Protein AF-A0A529WJA0-F1 (afdb_monomer)

Secondary structure (DSSP, 8-state):
--------GGGGT--EEEEEEEEES--SHHHHHHHHHHHTT-TTEEEEEE-SSS-SEEEEEEESSHHHHHHHIIIIITTSTTEEEEEE-

Mean predicted aligned error: 3.14 Å

pLDDT: mean 94.66, std 3.69, range [67.12, 97.75]

Foldseek 3Di:
DDDDDDDDCVVVLQPDKKKKFWAFQDDDPVQVVQQVVLLVVDPQWPDWDQDPDPGRIITIGTDNDVVRVVCCCVPRVVPRGRTPDMDMD

Nearest PDB structures (foldseek):
  2gqq-assembly1_A-2  TM=9.599E-01  e=2.308E-10  Escherichia coli
  2p6s-assembly1_H  TM=9.342E-01  e=5.054E-08  Neisseria meningitidis MC58
  2cg4-assembly1_A  TM=9.059E-01  e=1.249E-06  Escherichia coli
  2pn6-assembly1_A  TM=8.855E-01  e=1.958E-06  Sulfurisphaera tokodaii
  2efo-assembly1_A  TM=8.574E-01  e=1.249E-06  Sulfurisphaera tokodaii str. 7

Structure (mmCIF, N/CA/C/O backbone):
data_AF-A0A529WJA0-F1
#
_entry.id   AF-A0A529WJA0-F1
#
loop_
_atom_site.group_PDB
_atom_site.id
_atom_site.type_symbol
_atom_site.label_atom_id
_atom_site.label_alt_id
_atom_site.label_comp_id
_atom_site.label_asym_id
_atom_site.label_entity_id
_atom_site.label_seq_id
_atom_site.pdbx_PDB_ins_code
_atom_site.Cartn_x
_atom_site.Cartn_y
_atom_site.Cartn_z
_atom_site.occupancy
_atom_site.B_iso_or_equiv
_atom_site.auth_seq_id
_atom_site.auth_comp_id
_atom_site.auth_asym_id
_atom_site.auth_atom_id
_atom_site.pdbx_PDB_model_num
ATOM 1 N N . ILE A 1 1 ? 10.594 -20.069 9.979 1.00 67.12 1 ILE A N 1
ATOM 2 C CA . ILE A 1 1 ? 11.822 -19.603 9.289 1.00 67.12 1 ILE A CA 1
ATOM 3 C C . ILE A 1 1 ? 11.423 -19.305 7.852 1.00 67.12 1 ILE A C 1
ATOM 5 O O . ILE A 1 1 ? 10.923 -20.208 7.197 1.00 67.12 1 ILE A O 1
ATOM 9 N N . GLY A 1 2 ? 11.524 -18.050 7.414 1.00 88.19 2 GLY A N 1
ATOM 10 C CA . GLY A 1 2 ? 11.201 -17.645 6.043 1.00 88.19 2 GLY A CA 1
ATOM 11 C C . GLY A 1 2 ? 12.478 -17.351 5.263 1.00 88.19 2 GLY A C 1
ATOM 12 O O . GLY A 1 2 ? 13.400 -16.757 5.817 1.00 88.19 2 GLY A O 1
ATOM 13 N N . VAL A 1 3 ? 12.534 -17.763 3.998 1.00 92.56 3 VAL A N 1
ATOM 14 C CA . VAL A 1 3 ? 13.598 -17.386 3.057 1.00 92.56 3 VAL A CA 1
ATOM 15 C C . VAL A 1 3 ? 12.979 -16.472 2.006 1.00 92.56 3 VAL A C 1
ATOM 17 O O . VAL A 1 3 ? 11.874 -16.737 1.536 1.00 92.56 3 VAL A O 1
ATOM 20 N N . ARG A 1 4 ? 13.678 -15.394 1.643 1.00 92.62 4 ARG A N 1
ATOM 21 C CA . ARG A 1 4 ? 13.269 -14.473 0.575 1.00 92.62 4 ARG A CA 1
ATOM 22 C C . ARG A 1 4 ? 14.444 -14.183 -0.351 1.00 92.62 4 ARG A C 1
ATOM 24 O O . ARG A 1 4 ? 15.577 -14.102 0.119 1.00 92.62 4 ARG A O 1
ATOM 31 N N . ALA A 1 5 ? 14.159 -14.008 -1.637 1.00 93.62 5 ALA A N 1
ATOM 32 C CA . ALA A 1 5 ? 15.112 -13.501 -2.616 1.00 93.62 5 ALA A CA 1
ATOM 33 C C . ALA A 1 5 ? 14.835 -12.016 -2.868 1.00 93.62 5 ALA 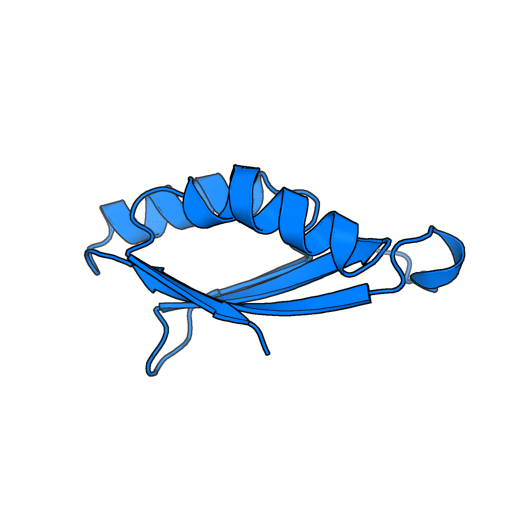A C 1
ATOM 35 O O . ALA A 1 5 ? 13.679 -11.612 -3.001 1.00 93.62 5 ALA A O 1
ATOM 36 N N . GLU A 1 6 ? 15.892 -11.215 -2.932 1.00 93.94 6 GLU A N 1
ATOM 37 C CA . GLU A 1 6 ? 15.801 -9.822 -3.353 1.00 93.94 6 GLU A CA 1
ATOM 38 C C . GLU A 1 6 ? 16.029 -9.739 -4.861 1.00 93.94 6 GLU A C 1
ATOM 40 O O . GLU A 1 6 ? 16.945 -10.361 -5.400 1.00 93.94 6 GLU A O 1
ATOM 45 N N . ILE A 1 7 ? 15.169 -8.993 -5.546 1.00 93.38 7 ILE A N 1
ATOM 46 C CA . ILE A 1 7 ? 15.208 -8.833 -6.997 1.00 93.38 7 ILE A CA 1
ATOM 47 C C . ILE A 1 7 ? 15.221 -7.352 -7.351 1.00 93.38 7 ILE A C 1
ATOM 49 O O . ILE A 1 7 ? 14.574 -6.539 -6.690 1.00 93.38 7 ILE A O 1
ATOM 53 N N . ALA A 1 8 ? 15.918 -7.007 -8.433 1.00 95.94 8 ALA A N 1
ATOM 54 C CA . ALA A 1 8 ? 15.855 -5.667 -8.998 1.00 95.94 8 ALA A CA 1
ATOM 55 C C . ALA A 1 8 ? 14.422 -5.399 -9.507 1.00 95.94 8 ALA A C 1
ATOM 57 O O . ALA A 1 8 ? 13.987 -6.079 -10.440 1.00 95.94 8 ALA A O 1
ATOM 58 N N . PRO A 1 9 ? 13.678 -4.412 -8.966 1.00 95.19 9 PRO A N 1
ATOM 59 C CA . PRO A 1 9 ? 12.271 -4.216 -9.329 1.00 95.19 9 PRO A CA 1
ATOM 60 C C . PRO A 1 9 ? 12.068 -3.919 -10.819 1.00 95.19 9 PRO A C 1
ATOM 62 O O . PRO A 1 9 ? 11.111 -4.393 -11.427 1.00 95.19 9 PRO A O 1
ATOM 65 N N . ALA A 1 10 ? 13.011 -3.201 -11.436 1.00 94.75 10 ALA A N 1
ATOM 66 C CA . ALA A 1 10 ? 13.000 -2.922 -12.870 1.00 94.75 10 ALA A CA 1
ATOM 67 C C . ALA A 1 10 ? 13.078 -4.198 -13.731 1.00 94.75 10 ALA A C 1
ATOM 69 O O . ALA A 1 10 ? 12.441 -4.257 -14.779 1.00 94.75 10 ALA A O 1
ATOM 70 N N . ALA A 1 11 ? 13.787 -5.240 -13.279 1.00 96.31 11 ALA A N 1
ATOM 71 C CA . ALA A 1 11 ? 13.921 -6.497 -14.019 1.00 96.31 11 ALA A CA 1
ATOM 72 C C . ALA A 1 11 ? 12.606 -7.294 -14.098 1.00 96.31 11 ALA A C 1
ATOM 74 O O . ALA A 1 11 ? 12.448 -8.134 -14.978 1.00 96.31 11 ALA A O 1
ATOM 75 N N . VAL A 1 12 ? 11.653 -7.011 -13.205 1.00 94.81 12 VAL A N 1
ATOM 76 C CA . VAL A 1 12 ? 10.307 -7.611 -13.196 1.00 94.81 12 VAL A CA 1
ATOM 77 C C . VAL A 1 12 ? 9.213 -6.603 -13.548 1.00 94.81 12 VAL A C 1
ATOM 79 O O . VAL A 1 12 ? 8.033 -6.837 -13.301 1.00 94.81 12 VAL A O 1
ATOM 82 N N . GLY A 1 13 ? 9.602 -5.461 -14.114 1.00 95.12 13 GLY A N 1
ATOM 83 C CA . GLY A 1 13 ? 8.678 -4.429 -14.553 1.00 95.12 13 GLY A CA 1
ATOM 84 C C . GLY A 1 13 ? 8.022 -3.626 -13.431 1.00 95.12 13 GLY A C 1
ATOM 85 O O . GLY A 1 13 ? 7.156 -2.839 -13.752 1.00 95.12 13 GLY A O 1
ATOM 86 N N . LEU A 1 14 ? 8.413 -3.749 -12.157 1.00 96.06 14 LEU A N 1
ATOM 87 C CA . LEU A 1 14 ? 7.845 -2.998 -11.019 1.00 96.06 14 LEU A CA 1
ATOM 88 C C . LEU A 1 14 ? 8.736 -1.810 -10.617 1.00 96.06 14 LEU A C 1
ATOM 90 O O . LEU A 1 14 ? 9.148 -1.653 -9.463 1.00 96.06 14 LEU A 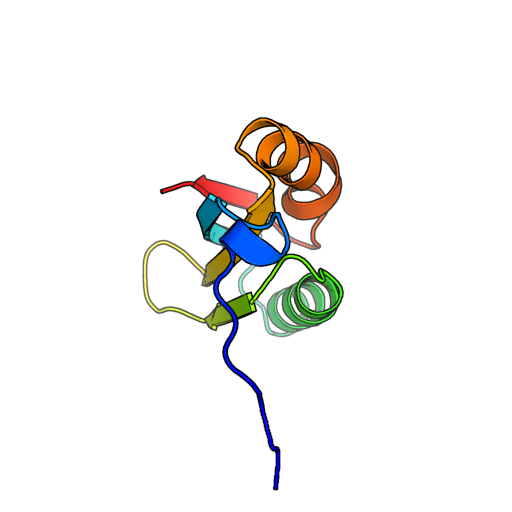O 1
ATOM 94 N N . GLY A 1 15 ? 9.107 -0.996 -11.605 1.00 94.94 15 GLY A N 1
ATOM 95 C CA . GLY A 1 15 ? 10.118 0.053 -11.457 1.00 94.94 15 GLY A CA 1
ATOM 96 C C . GLY A 1 15 ? 9.720 1.189 -10.510 1.00 94.94 15 GLY A C 1
ATOM 97 O O . GLY A 1 15 ? 10.588 1.745 -9.834 1.00 94.94 15 GLY A O 1
ATOM 98 N N . ALA A 1 16 ? 8.426 1.496 -10.398 1.00 96.81 16 ALA A N 1
ATOM 99 C CA . ALA A 1 16 ? 7.931 2.605 -9.590 1.00 96.81 16 ALA A CA 1
ATOM 100 C C . ALA A 1 16 ? 7.657 2.183 -8.139 1.00 96.81 16 ALA A C 1
ATOM 102 O O . ALA A 1 16 ? 7.021 1.160 -7.877 1.00 96.81 16 ALA A O 1
ATOM 103 N N . LEU A 1 17 ? 8.153 2.989 -7.197 1.00 97.25 17 LEU A N 1
ATOM 104 C CA . LEU A 1 17 ? 7.852 2.900 -5.770 1.00 97.25 17 LEU A CA 1
ATOM 105 C C . LEU A 1 17 ? 7.016 4.111 -5.389 1.00 97.25 17 LEU A C 1
ATOM 107 O O . LEU A 1 17 ? 7.414 5.231 -5.695 1.00 97.25 17 LEU A O 1
ATOM 111 N N . VAL A 1 18 ? 5.907 3.884 -4.698 1.00 97.75 18 VAL A N 1
ATOM 112 C CA . VAL A 1 18 ? 5.028 4.954 -4.234 1.00 97.75 18 VAL A CA 1
ATOM 113 C C . VAL A 1 18 ? 4.740 4.760 -2.754 1.00 97.75 18 VAL A C 1
ATOM 115 O O . VAL A 1 18 ? 4.480 3.637 -2.311 1.00 97.75 18 VAL A O 1
ATOM 118 N N . MET A 1 19 ? 4.793 5.847 -1.988 1.00 97.62 19 MET A N 1
ATOM 119 C CA . MET A 1 19 ? 4.389 5.848 -0.586 1.00 97.62 19 MET A CA 1
ATOM 120 C C . MET A 1 19 ? 3.045 6.549 -0.438 1.00 97.62 19 MET A C 1
ATOM 122 O O . MET A 1 19 ? 2.837 7.631 -0.987 1.00 97.62 19 MET A O 1
ATOM 126 N N . VAL A 1 20 ? 2.131 5.926 0.303 1.00 97.44 20 VAL A N 1
ATOM 127 C CA . VAL A 1 20 ? 0.777 6.448 0.508 1.00 97.44 20 VAL A CA 1
ATOM 128 C C . VAL A 1 20 ? 0.467 6.496 1.997 1.00 97.44 20 VAL A C 1
ATOM 130 O O . VAL A 1 20 ? 0.417 5.460 2.654 1.00 97.44 20 VAL A O 1
ATOM 133 N N . GLY A 1 21 ? 0.247 7.698 2.522 1.00 97.25 21 GLY A N 1
ATOM 134 C CA . GLY A 1 21 ? -0.338 7.904 3.843 1.00 97.25 21 GLY A CA 1
ATOM 135 C C . GLY A 1 21 ? -1.854 7.744 3.771 1.00 97.25 21 GLY A C 1
ATOM 136 O O . GLY A 1 21 ? -2.477 8.279 2.853 1.00 97.25 21 GLY A O 1
ATOM 137 N N . VAL A 1 22 ? -2.444 7.015 4.713 1.00 96.94 22 VAL A N 1
ATOM 138 C CA . VAL A 1 22 ? -3.882 6.734 4.780 1.00 96.94 22 VAL A CA 1
ATOM 139 C C . VAL A 1 22 ? -4.434 7.208 6.118 1.00 96.94 22 VAL A C 1
ATOM 141 O O . VAL A 1 22 ? -3.871 6.904 7.167 1.00 96.94 22 VAL A O 1
ATOM 144 N N . VAL A 1 23 ? -5.547 7.934 6.062 1.00 96.38 23 VAL A N 1
ATOM 145 C CA . VAL A 1 23 ? -6.350 8.349 7.216 1.00 96.38 23 VAL A CA 1
ATOM 146 C C . VAL A 1 23 ? -7.679 7.612 7.152 1.00 96.38 23 VAL A C 1
ATOM 148 O O . VAL A 1 23 ? -8.346 7.632 6.110 1.00 96.38 23 VAL A O 1
ATOM 151 N N . LEU A 1 24 ? -8.072 6.980 8.250 1.00 96.2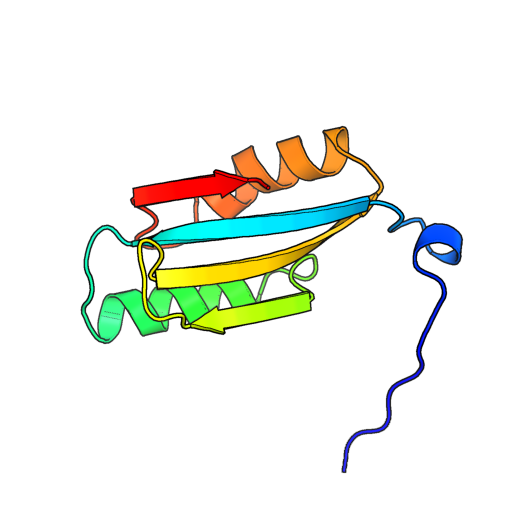5 24 LEU A N 1
ATOM 152 C CA . LEU A 1 24 ? -9.352 6.311 8.389 1.00 96.25 24 LEU A CA 1
ATOM 153 C C . LEU A 1 24 ? -10.440 7.286 8.861 1.00 96.25 24 LEU A C 1
ATOM 155 O O . LEU A 1 24 ? -10.197 8.284 9.537 1.00 96.25 24 LEU A O 1
ATOM 159 N N . ASP A 1 25 ? -11.688 7.000 8.501 1.00 94.44 25 ASP A N 1
ATOM 160 C CA . ASP A 1 25 ? -12.852 7.781 8.924 1.00 94.44 25 ASP A CA 1
ATOM 161 C C . ASP A 1 25 ? -13.102 7.690 10.429 1.00 94.44 25 ASP A C 1
ATOM 163 O O . ASP A 1 25 ? -13.619 8.628 11.048 1.00 94.44 25 ASP A O 1
ATOM 167 N N . ARG A 1 26 ? -12.772 6.530 10.995 1.00 92.00 26 ARG A N 1
ATOM 168 C CA . ARG A 1 26 ? -12.897 6.188 12.406 1.00 92.00 26 ARG A CA 1
ATOM 169 C C . ARG A 1 26 ? -11.627 5.460 12.831 1.00 92.00 26 ARG A C 1
ATOM 171 O O . ARG A 1 26 ? -11.101 4.666 12.061 1.00 92.00 26 ARG A O 1
ATOM 178 N N . SER A 1 27 ? -11.196 5.705 14.062 1.00 88.44 27 SER A N 1
ATOM 179 C CA . SER A 1 27 ? -10.033 5.054 14.674 1.00 88.44 27 SER A CA 1
ATOM 180 C C . SER A 1 27 ? -10.495 4.067 15.750 1.00 88.44 27 SER A C 1
ATOM 182 O O . SER A 1 27 ? -10.127 4.181 16.918 1.00 88.44 27 SER A O 1
ATOM 184 N N . THR A 1 28 ? -11.373 3.131 15.379 1.00 93.88 28 THR A N 1
ATOM 185 C CA . THR A 1 28 ? -11.814 2.033 16.257 1.00 93.88 28 THR A CA 1
ATOM 186 C C . THR A 1 28 ? -11.113 0.720 15.893 1.00 93.88 28 THR A C 1
ATOM 188 O O . THR A 1 28 ? -10.709 0.550 14.736 1.00 93.88 28 THR A O 1
ATOM 191 N N . PRO A 1 29 ? -10.979 -0.236 16.833 1.00 94.44 29 PRO A N 1
ATOM 192 C CA . PRO A 1 29 ? -10.358 -1.534 16.558 1.00 94.44 29 PRO A CA 1
ATOM 193 C C . PRO A 1 29 ? -10.945 -2.247 15.331 1.00 94.44 29 PRO A C 1
ATOM 195 O O . PRO A 1 29 ? -10.211 -2.843 14.550 1.00 94.44 29 PRO A O 1
ATOM 198 N N . GLU A 1 30 ? -12.256 -2.132 15.112 1.00 95.69 30 GLU A N 1
ATOM 199 C CA . GLU A 1 30 ? -12.952 -2.746 13.979 1.00 95.69 30 GLU A CA 1
ATOM 200 C C . GLU A 1 30 ? -12.577 -2.089 12.646 1.00 95.69 30 GLU A C 1
ATOM 202 O O . GLU A 1 30 ? -12.383 -2.788 11.653 1.00 95.69 30 GLU A O 1
ATOM 207 N N . SER A 1 31 ? -12.450 -0.755 12.609 1.00 94.94 31 SER A N 1
ATOM 208 C CA . SER A 1 31 ? -11.998 -0.049 11.401 1.00 94.94 31 SER A CA 1
ATOM 209 C C . SER A 1 31 ? -10.546 -0.363 11.050 1.00 94.94 31 SER A C 1
ATOM 211 O O . SER A 1 31 ? -10.254 -0.576 9.875 1.00 94.94 31 SER A O 1
ATOM 213 N N . PHE A 1 32 ? -9.663 -0.462 12.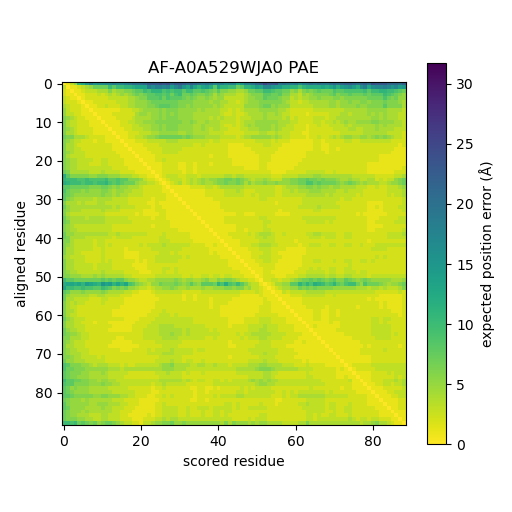050 1.00 95.81 32 PHE A N 1
ATOM 214 C CA . PHE A 1 32 ? -8.270 -0.865 11.844 1.00 95.81 32 PHE A CA 1
ATOM 215 C C . PHE A 1 32 ? -8.186 -2.292 11.287 1.00 95.81 32 PHE A C 1
ATOM 217 O O . PHE A 1 32 ? -7.584 -2.507 10.238 1.00 95.81 32 PHE A O 1
ATOM 224 N N . ALA A 1 33 ? -8.875 -3.250 11.917 1.00 95.62 33 ALA A N 1
ATOM 225 C CA . ALA A 1 33 ? -8.886 -4.643 11.471 1.00 95.62 33 ALA A CA 1
ATOM 226 C C . ALA A 1 33 ? -9.441 -4.799 10.043 1.00 95.62 33 ALA A C 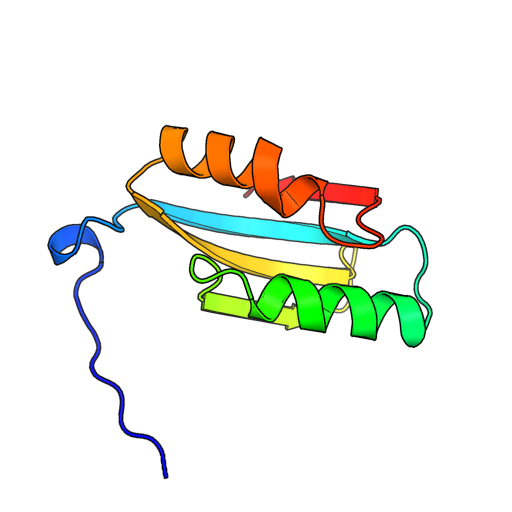1
ATOM 228 O O . ALA A 1 33 ? -8.837 -5.474 9.210 1.00 95.62 33 ALA A O 1
ATOM 229 N N . ALA A 1 34 ? -10.560 -4.135 9.729 1.00 96.50 34 ALA A N 1
ATOM 230 C CA . ALA A 1 34 ? -11.164 -4.200 8.399 1.00 96.50 34 ALA A CA 1
ATOM 231 C C . ALA A 1 34 ? -10.253 -3.607 7.310 1.00 96.50 34 ALA A C 1
ATOM 233 O O . ALA A 1 34 ? -10.178 -4.147 6.202 1.00 96.50 34 ALA A O 1
ATOM 234 N N . PHE A 1 35 ? -9.557 -2.509 7.618 1.00 97.06 35 PHE A N 1
ATOM 235 C CA . PHE A 1 35 ? -8.587 -1.913 6.708 1.00 97.06 35 PHE A CA 1
ATOM 236 C C . PHE A 1 35 ? -7.378 -2.833 6.495 1.00 97.06 35 PHE A C 1
ATOM 238 O O . PHE A 1 35 ? -7.033 -3.108 5.346 1.00 97.06 35 PHE A O 1
ATOM 245 N N . GLU A 1 36 ? -6.766 -3.349 7.566 1.00 95.19 36 GLU A N 1
ATOM 246 C CA . GLU A 1 36 ? -5.594 -4.231 7.481 1.00 95.19 36 GLU A CA 1
ATOM 247 C C . GLU A 1 36 ? -5.887 -5.492 6.668 1.00 95.19 36 GLU A C 1
ATOM 249 O O . GLU A 1 36 ? -5.139 -5.820 5.744 1.00 95.19 36 GLU A O 1
ATOM 254 N N . GLU A 1 37 ? -7.009 -6.165 6.936 1.00 95.44 37 GLU A N 1
ATOM 255 C CA . GLU A 1 37 ? -7.409 -7.357 6.185 1.00 95.44 37 GLU A CA 1
ATOM 256 C C . GLU A 1 37 ? -7.595 -7.082 4.689 1.00 95.44 37 GLU A C 1
ATOM 258 O O . GLU A 1 37 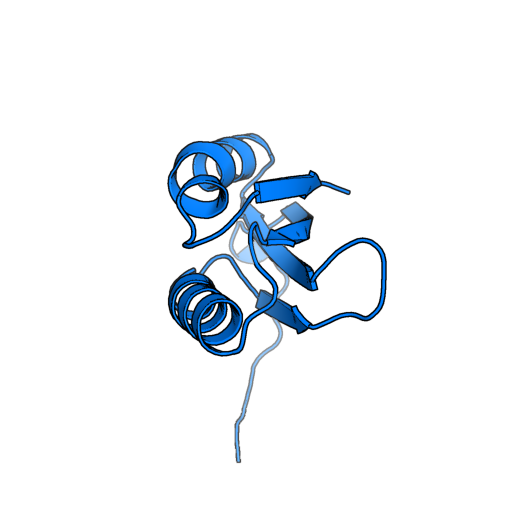? -7.327 -7.951 3.852 1.00 95.44 37 GLU A O 1
ATOM 263 N N . ALA A 1 38 ? -8.086 -5.895 4.330 1.00 96.44 38 ALA A N 1
ATOM 264 C CA . ALA A 1 38 ? -8.261 -5.500 2.941 1.00 96.44 38 ALA A CA 1
ATOM 265 C C . ALA A 1 38 ? -6.929 -5.100 2.290 1.00 96.44 38 ALA A C 1
ATOM 267 O O . ALA A 1 38 ? -6.647 -5.523 1.167 1.00 96.44 38 ALA A O 1
ATOM 268 N N . ALA A 1 39 ? -6.088 -4.343 2.997 1.00 95.62 39 ALA A N 1
ATOM 269 C CA . ALA A 1 39 ? -4.782 -3.901 2.521 1.00 95.62 39 ALA A CA 1
ATOM 270 C C . ALA A 1 39 ? -3.837 -5.086 2.268 1.00 95.62 39 ALA A C 1
ATOM 272 O O . ALA A 1 39 ? -3.172 -5.125 1.235 1.00 95.62 39 ALA A O 1
ATOM 273 N N . LEU A 1 40 ? -3.845 -6.103 3.137 1.00 92.31 40 LEU A N 1
ATOM 274 C CA . LEU A 1 40 ? -3.040 -7.325 2.986 1.00 92.31 40 LEU A CA 1
ATOM 275 C C . LEU A 1 40 ? -3.400 -8.157 1.742 1.00 92.31 40 LEU A C 1
ATOM 277 O O . LEU A 1 40 ? -2.602 -8.980 1.294 1.00 92.31 40 LEU A O 1
ATOM 281 N N . LYS A 1 41 ? -4.587 -7.955 1.154 1.00 94.88 41 LYS A N 1
ATOM 282 C CA . LYS A 1 41 ? -5.002 -8.623 -0.095 1.00 94.88 41 LYS A CA 1
ATOM 283 C C . LYS A 1 41 ? -4.450 -7.928 -1.343 1.00 94.88 41 LYS A C 1
ATOM 285 O O . LYS A 1 41 ? -4.519 -8.493 -2.438 1.00 94.88 41 LYS A O 1
ATOM 290 N N . LEU A 1 42 ? -3.913 -6.715 -1.206 1.00 95.62 42 LEU A N 1
ATOM 291 C CA . LEU A 1 42 ? -3.320 -5.963 -2.305 1.00 95.62 42 LEU A CA 1
ATOM 292 C C . LEU A 1 42 ? -1.885 -6.432 -2.541 1.00 95.62 42 LEU A C 1
ATOM 294 O O . LEU A 1 42 ? -0.981 -6.135 -1.770 1.00 95.62 42 LEU A O 1
ATOM 298 N N . LYS A 1 43 ? -1.663 -7.137 -3.652 1.00 94.31 43 LYS A N 1
ATOM 299 C CA . LYS A 1 43 ? -0.339 -7.664 -4.027 1.00 94.31 43 LYS A CA 1
ATOM 300 C C . LYS A 1 43 ? 0.683 -6.564 -4.311 1.00 94.31 43 LYS A C 1
ATOM 302 O O . LYS A 1 43 ? 1.882 -6.811 -4.277 1.00 94.31 43 LYS A O 1
ATOM 307 N N . GLU A 1 44 ? 0.199 -5.376 -4.649 1.00 95.88 44 GLU A N 1
ATOM 308 C CA . GLU A 1 44 ? 1.009 -4.198 -4.926 1.00 95.88 44 GLU A CA 1
ATOM 309 C C . GLU A 1 44 ? 1.577 -3.572 -3.637 1.00 95.88 44 GLU A C 1
ATOM 311 O O . GLU A 1 44 ? 2.570 -2.845 -3.702 1.00 95.88 44 GLU A O 1
ATOM 316 N N . VAL A 1 45 ? 0.978 -3.856 -2.471 1.00 96.38 45 VAL A N 1
ATOM 317 C CA . VAL A 1 45 ? 1.445 -3.380 -1.162 1.00 96.38 45 VAL A CA 1
ATOM 318 C C . VAL A 1 45 ? 2.580 -4.281 -0.678 1.00 96.38 45 VAL A C 1
ATOM 320 O O . VAL A 1 45 ? 2.397 -5.473 -0.456 1.00 96.38 45 VAL A O 1
ATOM 323 N N . LEU A 1 46 ? 3.764 -3.694 -0.511 1.00 95.00 46 LEU A N 1
ATOM 324 C CA . LEU A 1 46 ? 4.925 -4.362 0.073 1.00 95.00 46 LEU A CA 1
ATOM 325 C C . LEU A 1 46 ? 4.905 -4.303 1.596 1.00 95.00 46 LEU A C 1
ATOM 327 O O . LEU A 1 46 ? 5.145 -5.313 2.245 1.00 95.00 46 LEU A O 1
ATOM 331 N N . ASP A 1 47 ? 4.627 -3.117 2.138 1.00 95.94 47 ASP A N 1
ATOM 332 C CA . ASP A 1 47 ? 4.601 -2.865 3.575 1.00 95.94 47 ASP A CA 1
ATOM 333 C C . ASP A 1 47 ? 3.342 -2.060 3.922 1.00 95.94 47 ASP A C 1
ATOM 335 O O . ASP A 1 47 ? 2.992 -1.106 3.218 1.00 95.94 47 ASP A O 1
ATOM 339 N N . CYS A 1 48 ? 2.688 -2.429 5.022 1.00 96.56 48 CYS A N 1
ATOM 340 C CA . CYS A 1 48 ? 1.581 -1.699 5.632 1.00 96.56 48 CYS A CA 1
ATOM 341 C C . CYS A 1 48 ? 1.955 -1.427 7.090 1.00 96.56 48 CYS A C 1
ATOM 343 O O . CYS A 1 48 ? 2.014 -2.358 7.890 1.00 96.56 48 CYS A O 1
ATOM 345 N N . ASN A 1 49 ? 2.272 -0.174 7.418 1.00 95.50 49 ASN A N 1
ATOM 346 C CA . ASN A 1 49 ? 2.759 0.191 8.746 1.00 95.50 49 ASN A CA 1
ATOM 347 C C . ASN A 1 49 ? 1.752 1.101 9.439 1.00 95.50 49 ASN A C 1
ATOM 349 O O . ASN A 1 49 ? 1.438 2.162 8.902 1.00 95.50 49 ASN A O 1
ATOM 353 N N . LEU A 1 50 ? 1.295 0.710 10.628 1.00 95.06 50 LEU A N 1
ATOM 354 C CA . LEU A 1 50 ? 0.599 1.608 11.546 1.00 95.06 50 LEU A CA 1
ATOM 355 C C . LEU A 1 50 ? 1.606 2.649 12.054 1.00 95.06 50 LEU A C 1
ATOM 357 O O . LEU A 1 50 ? 2.700 2.284 12.494 1.00 95.06 50 LEU A O 1
ATOM 361 N N . VAL A 1 51 ? 1.267 3.934 11.982 1.00 94.62 51 VAL A N 1
ATOM 362 C CA . VAL A 1 51 ? 2.174 5.024 12.368 1.00 94.62 51 VAL A CA 1
ATOM 363 C C . VAL A 1 51 ? 1.499 5.976 13.348 1.00 94.62 51 VAL A C 1
ATOM 365 O O . VAL A 1 51 ? 0.292 6.176 13.316 1.00 94.62 51 VAL A O 1
ATOM 368 N N . ALA A 1 52 ? 2.287 6.573 14.241 1.00 88.25 52 ALA A N 1
ATOM 369 C CA . ALA A 1 52 ? 1.823 7.697 15.045 1.00 88.25 52 ALA A CA 1
ATOM 370 C C . ALA A 1 52 ? 2.006 8.991 14.234 1.00 88.25 52 ALA A C 1
ATOM 372 O O . ALA A 1 52 ? 3.128 9.294 13.824 1.00 88.25 52 ALA A O 1
ATOM 373 N N . GLY A 1 53 ? 0.933 9.749 13.995 1.00 86.81 53 GLY A N 1
ATOM 374 C CA . GLY A 1 53 ? 1.000 11.035 13.293 1.00 86.81 53 GLY A CA 1
ATOM 375 C C . GLY A 1 53 ? -0.304 11.422 12.598 1.00 86.81 53 GLY A C 1
ATOM 376 O O . GLY A 1 53 ? -1.380 11.004 13.010 1.00 86.81 53 GLY A O 1
ATOM 377 N N . ASP A 1 54 ? -0.183 12.210 11.525 1.00 89.94 54 ASP A N 1
ATOM 378 C CA . ASP A 1 54 ? -1.314 12.700 10.715 1.00 89.94 54 ASP A CA 1
ATOM 379 C C . ASP A 1 54 ? -1.995 11.603 9.874 1.00 89.94 54 ASP A C 1
ATOM 381 O O . ASP A 1 54 ? -3.032 11.845 9.257 1.00 89.94 54 ASP A O 1
ATOM 385 N N . PHE A 1 55 ? -1.396 10.412 9.816 1.00 95.19 55 PHE A N 1
ATOM 386 C CA . PHE A 1 55 ? -1.915 9.236 9.124 1.00 95.19 55 PHE A CA 1
ATOM 387 C C . PHE A 1 55 ? -2.037 8.088 10.111 1.00 95.19 55 PHE A C 1
ATOM 389 O O . PHE A 1 55 ? -1.192 7.942 10.989 1.00 95.19 55 PHE A O 1
ATOM 396 N N . ASP A 1 56 ? -3.038 7.243 9.904 1.00 95.62 56 ASP A N 1
ATOM 397 C CA . ASP A 1 56 ? -3.161 5.979 10.620 1.00 95.62 56 ASP A CA 1
ATOM 398 C C . ASP A 1 56 ? -2.173 4.952 10.045 1.00 95.62 56 ASP A C 1
ATOM 400 O O . ASP A 1 56 ? -1.471 4.268 10.789 1.00 95.62 56 ASP A O 1
ATOM 404 N N . TYR A 1 57 ? -2.052 4.892 8.710 1.00 96.62 57 TYR A N 1
ATOM 405 C CA . TYR A 1 57 ? -1.147 3.966 8.023 1.00 96.62 57 TYR A CA 1
ATOM 406 C C . TYR A 1 57 ? -0.242 4.637 6.999 1.00 96.62 57 TYR A C 1
ATOM 408 O O . TYR A 1 57 ? -0.617 5.596 6.325 1.00 96.62 57 TYR A O 1
ATOM 416 N N . LEU A 1 58 ? 0.932 4.037 6.811 1.00 96.81 58 LEU A N 1
ATOM 417 C CA . LEU A 1 58 ? 1.843 4.317 5.712 1.00 96.81 58 LEU A CA 1
ATOM 418 C C . LEU A 1 58 ? 2.055 3.052 4.876 1.00 96.81 58 LEU A C 1
ATOM 420 O O . LEU A 1 58 ? 2.648 2.070 5.337 1.00 96.81 58 LEU A O 1
ATOM 424 N N . LEU A 1 59 ? 1.574 3.092 3.636 1.00 97.25 59 LEU A N 1
ATOM 425 C CA . LEU A 1 59 ? 1.696 2.011 2.666 1.00 97.25 59 LEU A CA 1
ATOM 426 C C . LEU A 1 59 ? 2.910 2.235 1.772 1.00 97.25 59 LEU A C 1
ATOM 428 O O . LEU A 1 59 ? 3.106 3.325 1.229 1.00 97.25 59 LEU A O 1
ATOM 432 N N . LYS A 1 60 ? 3.682 1.174 1.554 1.00 97.50 60 LYS A N 1
ATOM 433 C CA . LYS A 1 60 ? 4.740 1.129 0.546 1.00 97.50 60 LYS A CA 1
ATOM 434 C C . LYS A 1 60 ? 4.279 0.261 -0.610 1.00 97.50 60 LYS A C 1
ATOM 436 O O . LYS A 1 60 ? 4.057 -0.932 -0.431 1.00 97.50 60 LYS A O 1
ATOM 441 N N . ILE A 1 61 ? 4.156 0.845 -1.794 1.00 97.44 61 ILE A N 1
ATOM 442 C CA . ILE A 1 61 ? 3.523 0.203 -2.946 1.00 97.44 61 ILE A CA 1
ATOM 443 C C . ILE A 1 61 ? 4.513 0.110 -4.107 1.00 97.44 61 ILE A C 1
ATOM 445 O O . ILE A 1 61 ? 5.220 1.074 -4.411 1.00 97.44 61 ILE A O 1
ATOM 449 N N . ARG A 1 62 ? 4.554 -1.047 -4.776 1.00 96.94 62 ARG A N 1
ATOM 450 C CA . ARG A 1 62 ? 5.284 -1.249 -6.034 1.00 96.94 62 ARG A CA 1
ATOM 451 C C . ARG A 1 62 ? 4.320 -1.459 -7.190 1.00 96.94 62 ARG A C 1
ATOM 453 O O . ARG A 1 62 ? 3.451 -2.323 -7.137 1.00 96.94 62 ARG A O 1
ATOM 460 N N . VAL A 1 63 ? 4.529 -0.698 -8.256 1.00 97.19 63 VAL A N 1
ATOM 461 C CA . VAL A 1 63 ? 3.770 -0.794 -9.508 1.00 97.19 63 VAL A CA 1
ATOM 462 C C . VAL A 1 63 ? 4.701 -0.621 -10.700 1.00 97.19 63 VAL A C 1
ATOM 464 O O . VAL A 1 63 ? 5.888 -0.319 -10.539 1.00 97.19 63 VAL A O 1
ATOM 467 N N . ARG A 1 64 ? 4.173 -0.810 -11.912 1.00 97.12 64 ARG A N 1
ATOM 468 C CA . ARG A 1 64 ? 4.977 -0.638 -13.125 1.00 97.12 64 ARG A CA 1
ATOM 469 C C . ARG A 1 64 ? 5.421 0.803 -13.333 1.00 97.12 64 ARG A C 1
ATOM 471 O O . ARG A 1 64 ? 6.610 1.067 -13.496 1.00 97.12 64 ARG A O 1
ATOM 478 N N . ASP A 1 65 ? 4.462 1.717 -13.275 1.00 96.75 65 ASP A N 1
ATOM 479 C CA . ASP A 1 65 ? 4.631 3.146 -13.511 1.00 96.75 65 ASP A CA 1
ATOM 480 C C . ASP A 1 65 ? 3.510 3.951 -12.821 1.00 96.75 65 ASP A C 1
ATOM 482 O O . ASP A 1 65 ? 2.630 3.395 -12.157 1.00 96.75 65 ASP A O 1
ATOM 486 N N . MET A 1 66 ? 3.523 5.278 -12.980 1.00 95.75 66 MET A N 1
ATOM 487 C CA . MET A 1 66 ? 2.505 6.155 -12.388 1.00 95.75 66 MET A CA 1
ATOM 488 C C . MET A 1 66 ? 1.107 5.986 -13.000 1.00 95.75 66 MET A C 1
ATOM 490 O O . MET A 1 66 ? 0.113 6.272 -12.332 1.00 95.75 66 MET A O 1
ATOM 494 N N . ALA A 1 67 ? 0.988 5.508 -14.241 1.00 96.81 67 ALA A N 1
ATOM 495 C CA . ALA A 1 67 ? -0.318 5.233 -14.834 1.00 96.81 67 ALA A CA 1
ATOM 496 C C . ALA A 1 67 ? -0.957 3.988 -14.195 1.00 96.81 67 ALA A C 1
ATOM 498 O O . ALA A 1 67 ? -2.162 3.968 -13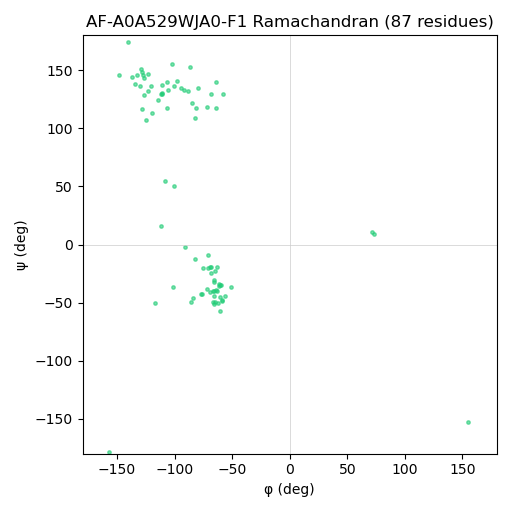.939 1.00 96.81 67 ALA A O 1
ATOM 499 N N . ASP A 1 68 ? -0.149 2.972 -13.898 1.00 97.12 68 ASP A N 1
ATOM 500 C CA . ASP A 1 68 ? -0.541 1.780 -13.147 1.00 97.12 68 ASP A CA 1
ATOM 501 C C . ASP A 1 68 ? -0.898 2.136 -11.692 1.00 97.12 68 ASP A C 1
ATOM 503 O O . ASP A 1 68 ? -1.921 1.676 -11.182 1.00 97.12 68 ASP A O 1
ATOM 507 N N . PHE A 1 69 ? -0.139 3.044 -11.059 1.00 97.06 69 PHE A N 1
ATOM 508 C CA . PHE A 1 69 ? -0.494 3.593 -9.743 1.00 97.06 69 PHE A CA 1
ATOM 509 C C . PHE A 1 69 ? -1.862 4.283 -9.756 1.00 97.06 69 PHE A C 1
ATOM 511 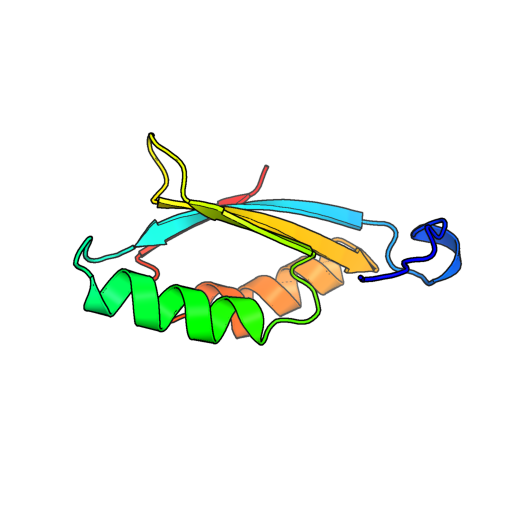O O . PHE A 1 69 ? -2.696 3.991 -8.907 1.00 97.06 69 PHE A O 1
ATOM 518 N N . ASN A 1 70 ? -2.128 5.167 -10.721 1.00 95.69 70 ASN A N 1
ATOM 519 C CA . ASN A 1 70 ? -3.397 5.899 -10.780 1.00 95.69 70 ASN A CA 1
ATOM 520 C C . ASN A 1 70 ? -4.601 4.956 -10.932 1.00 95.69 70 ASN A C 1
ATOM 522 O O . ASN A 1 70 ? -5.655 5.192 -10.337 1.00 95.69 70 ASN A O 1
ATOM 526 N N . LYS A 1 71 ? -4.440 3.855 -11.679 1.00 96.06 71 LYS A N 1
ATOM 527 C CA . LYS A 1 71 ? -5.457 2.796 -11.772 1.00 96.06 71 LYS A CA 1
ATOM 528 C C . LYS A 1 71 ? -5.653 2.099 -10.429 1.00 96.06 71 LYS A C 1
ATOM 530 O O . LYS A 1 71 ? -6.787 1.988 -9.972 1.00 96.06 71 LYS A O 1
ATOM 535 N N . LEU A 1 72 ? -4.566 1.674 -9.781 1.00 95.69 72 LEU A N 1
ATOM 536 C CA . LEU A 1 72 ? -4.609 1.055 -8.454 1.00 95.69 72 LEU A CA 1
ATOM 537 C C . LEU A 1 72 ? -5.294 1.971 -7.432 1.00 95.69 72 LEU A C 1
ATOM 539 O O . LEU A 1 72 ? -6.138 1.522 -6.658 1.00 95.69 72 LEU A O 1
ATOM 543 N N . HIS A 1 73 ? -4.953 3.256 -7.459 1.00 94.50 73 HIS A N 1
ATOM 544 C CA . HIS A 1 73 ? -5.499 4.268 -6.575 1.00 94.50 73 HIS A CA 1
ATOM 545 C C . HIS A 1 73 ? -7.016 4.393 -6.739 1.00 94.50 73 HIS A C 1
ATOM 547 O O . HIS A 1 73 ? -7.751 4.168 -5.779 1.00 94.50 73 HIS A O 1
ATOM 553 N N . GLY A 1 74 ? -7.483 4.666 -7.961 1.00 92.69 74 GLY A N 1
ATOM 554 C CA . GLY A 1 74 ? -8.904 4.871 -8.243 1.00 92.69 74 GLY A CA 1
ATOM 555 C C . GLY A 1 74 ? -9.768 3.609 -8.165 1.00 92.69 74 GLY A C 1
ATOM 556 O O . GLY A 1 74 ? -10.979 3.718 -8.018 1.00 92.69 74 GLY A O 1
ATOM 557 N N . GLN A 1 75 ? -9.183 2.414 -8.270 1.00 93.19 75 GLN A N 1
ATOM 558 C CA . GLN A 1 75 ? -9.945 1.158 -8.249 1.00 93.19 75 GLN A CA 1
ATOM 559 C C . GLN A 1 75 ? -9.900 0.444 -6.901 1.00 93.19 75 GLN A C 1
ATOM 561 O O . GLN A 1 75 ? -10.880 -0.190 -6.520 1.00 93.19 75 GLN A O 1
ATOM 566 N N . LYS A 1 76 ? -8.757 0.490 -6.206 1.00 93.75 76 LYS A N 1
ATOM 567 C CA . LYS A 1 76 ? -8.520 -0.315 -5.003 1.00 93.75 76 LYS A CA 1
ATOM 568 C C . LYS A 1 76 ? -8.300 0.539 -3.763 1.00 93.75 76 LYS A C 1
ATOM 570 O O . LYS A 1 76 ? -8.971 0.297 -2.772 1.00 93.75 76 LYS A O 1
ATOM 575 N N . LEU A 1 77 ? -7.404 1.532 -3.805 1.00 92.50 77 LEU A N 1
ATOM 576 C CA . LEU A 1 77 ? -7.037 2.284 -2.592 1.00 92.50 77 LEU A CA 1
ATOM 577 C C . LEU A 1 77 ? -8.202 3.107 -2.041 1.00 92.50 77 LEU A C 1
ATOM 579 O O . LEU A 1 77 ? -8.457 3.053 -0.844 1.00 92.50 77 LEU A O 1
ATOM 583 N N . ILE A 1 78 ? -8.942 3.812 -2.902 1.00 90.94 78 ILE A N 1
ATOM 584 C CA . ILE A 1 78 ? -10.119 4.582 -2.463 1.00 90.94 78 ILE A CA 1
ATOM 585 C C . ILE A 1 78 ? -11.287 3.690 -2.018 1.00 90.94 78 ILE A C 1
ATOM 587 O O . ILE A 1 78 ? -12.185 4.154 -1.327 1.00 90.94 78 ILE A O 1
ATOM 591 N N . ALA A 1 79 ? -11.291 2.421 -2.437 1.00 92.88 79 ALA A N 1
ATOM 592 C CA . ALA A 1 79 ? -12.323 1.447 -2.098 1.00 92.88 79 ALA A CA 1
ATOM 593 C C . ALA A 1 79 ? -11.989 0.652 -0.825 1.00 92.88 79 ALA A C 1
ATOM 595 O O . ALA A 1 79 ? -12.780 -0.199 -0.412 1.00 92.88 79 ALA A O 1
ATOM 596 N N . LEU A 1 80 ? -10.820 0.889 -0.214 1.00 95.69 80 LEU A N 1
ATOM 597 C CA . LEU A 1 80 ? -10.449 0.225 1.028 1.00 95.69 80 LEU A CA 1
ATOM 598 C C . LEU A 1 80 ? -11.414 0.634 2.157 1.00 95.69 80 LEU A C 1
ATOM 600 O O . LEU A 1 80 ? -11.795 1.805 2.255 1.00 95.69 80 LEU A O 1
ATOM 604 N N . PRO A 1 81 ? -11.814 -0.313 3.024 1.00 95.81 81 PRO A N 1
ATOM 605 C CA . PRO A 1 81 ? -12.781 -0.047 4.078 1.00 95.81 81 PRO A CA 1
ATOM 606 C C . PRO A 1 81 ? -12.327 1.078 5.003 1.00 95.81 81 PRO A C 1
ATOM 608 O O . PRO A 1 81 ? -11.218 1.056 5.530 1.00 95.81 81 PRO A O 1
ATOM 611 N N . GLY A 1 82 ? -13.216 2.045 5.222 1.00 94.81 82 GLY A N 1
ATOM 612 C CA . GLY A 1 82 ? -13.003 3.107 6.198 1.00 94.81 82 GLY A CA 1
ATOM 613 C C . GLY A 1 82 ? -11.946 4.137 5.812 1.00 94.81 82 GLY A C 1
ATOM 614 O O . GLY A 1 82 ? -11.600 4.935 6.671 1.00 94.81 82 GLY A O 1
ATOM 615 N N . VAL A 1 83 ? -11.441 4.161 4.574 1.00 95.81 83 VAL A N 1
ATOM 616 C CA . VAL A 1 83 ? -10.509 5.205 4.124 1.00 95.81 83 VAL A CA 1
ATOM 617 C C . VAL A 1 83 ? -11.237 6.538 3.956 1.00 95.81 83 VAL A C 1
ATOM 619 O O . VAL A 1 83 ? -12.108 6.674 3.101 1.00 95.81 83 VAL A O 1
ATOM 622 N N . ARG A 1 84 ? -10.818 7.544 4.731 1.00 95.25 84 ARG A N 1
ATOM 623 C CA . ARG A 1 84 ? -11.263 8.938 4.596 1.00 95.25 84 ARG A CA 1
ATOM 624 C C . ARG A 1 84 ? -10.438 9.690 3.567 1.00 95.25 84 ARG A C 1
ATOM 626 O O . ARG A 1 84 ? -10.964 10.424 2.735 1.00 95.25 84 ARG A O 1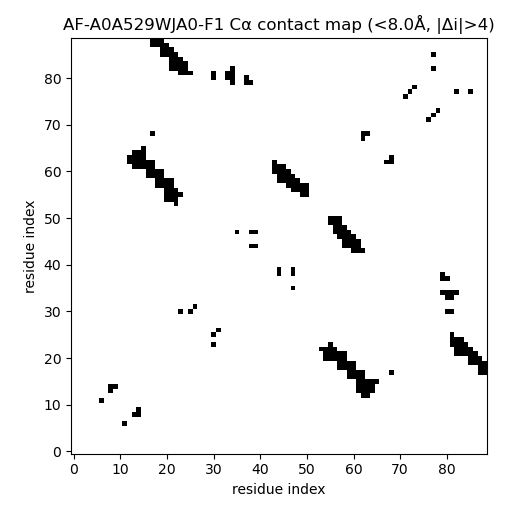
ATOM 633 N N . GLN A 1 85 ? -9.120 9.576 3.694 1.00 94.56 85 GLN A N 1
ATOM 634 C CA . GLN A 1 85 ? -8.177 10.364 2.919 1.00 94.56 85 GLN A CA 1
ATOM 635 C C . GLN A 1 85 ? -6.911 9.564 2.659 1.00 94.56 85 GLN A C 1
ATOM 637 O O . GLN A 1 85 ? -6.433 8.812 3.505 1.00 94.56 85 GLN A O 1
ATOM 642 N N . THR A 1 86 ? -6.331 9.792 1.489 1.00 95.56 86 THR A N 1
ATOM 643 C CA . THR A 1 86 ? -5.010 9.286 1.134 1.00 95.56 86 THR A CA 1
ATOM 644 C C . THR A 1 86 ? -4.123 10.428 0.662 1.00 95.56 86 THR A C 1
ATOM 646 O O . THR A 1 86 ? -4.595 11.314 -0.055 1.00 95.56 86 THR A O 1
ATOM 649 N N . ARG A 1 87 ? -2.835 10.384 0.992 1.00 95.88 87 ARG A N 1
ATOM 650 C CA . ARG A 1 87 ? -1.822 11.316 0.491 1.00 95.88 87 ARG A CA 1
ATOM 651 C C . ARG A 1 87 ? -0.665 10.538 -0.114 1.00 95.88 87 ARG A C 1
ATOM 653 O O . ARG A 1 87 ? -0.130 9.643 0.526 1.00 95.88 87 ARG A O 1
ATOM 660 N N . THR A 1 88 ? -0.290 10.893 -1.337 1.00 95.31 88 THR A N 1
ATOM 661 C CA . THR A 1 88 ? 0.830 10.268 -2.055 1.00 95.31 88 THR A CA 1
ATOM 662 C C . THR A 1 88 ? 2.084 11.130 -1.906 1.00 95.31 88 THR A C 1
ATOM 664 O O . THR A 1 88 ? 1.966 12.359 -1.942 1.00 95.31 88 THR A O 1
ATOM 667 N N . PHE A 1 89 ? 3.245 10.495 -1.726 1.00 90.44 89 PHE A N 1
ATOM 668 C CA . PHE A 1 89 ? 4.563 11.130 -1.603 1.00 90.44 89 PHE A CA 1
ATOM 669 C C . PHE A 1 89 ? 5.484 10.745 -2.760 1.00 90.44 89 PHE A C 1
ATOM 671 O O . PHE A 1 89 ? 5.396 9.577 -3.212 1.00 90.44 89 PHE A O 1
#

Sequence (89 aa):
IGVRAEIAPAAVGLGALVMVGVVLDRSTPESFAAFEEAALKLKEVLDCNLVAGDFDYLLKIRVRDMADFNKLHGQKLIALPGVRQTRTF

Radius of gyration: 13.63 Å; Cα contacts (8 Å, |Δi|>4): 134; chains: 1; bounding box: 29×32×31 Å

Solvent-accessible surface area (backbone atoms only — not comparable to full-atom values): 5168 Å² total; per-residue (Å²): 140,87,87,83,84,89,74,67,43,60,83,73,53,33,58,32,75,42,40,37,36,32,27,55,71,53,94,44,74,68,42,51,51,49,28,50,64,53,52,74,68,38,85,44,48,77,43,81,40,81,48,93,71,96,27,49,31,43,36,36,32,47,30,53,40,70,70,54,41,51,49,46,39,76,66,47,59,70,66,37,56,54,55,65,47,75,46,79,102